Protein AF-A0A6G3RJ62-F1 (afdb_monomer)

Secondary structure (DSSP, 8-state):
--GGGHHHHHHHHHHHHHSPPPPP--S-SSSSS--EEE--B--SSTTSS-B-S-EE---TT--

Radius of gyration: 22.09 Å; Cα contacts (8 Å, |Δi|>4): 47; chains: 1; bounding box: 60×28×32 Å

Structure (mmCIF, N/CA/C/O backbone):
data_AF-A0A6G3RJ62-F1
#
_entry.id   AF-A0A6G3RJ62-F1
#
loop_
_atom_site.group_PDB
_atom_site.id
_atom_site.type_symbol
_atom_site.label_atom_id
_atom_site.label_alt_id
_atom_site.label_comp_id
_atom_site.label_asym_id
_atom_site.label_entity_id
_atom_site.label_seq_id
_atom_site.pdbx_PDB_ins_code
_atom_site.Cartn_x
_atom_site.Cartn_y
_atom_site.Cartn_z
_atom_site.occupancy
_atom_site.B_iso_or_equiv
_atom_site.auth_seq_id
_atom_site.auth_comp_id
_atom_site.auth_asym_id
_atom_site.auth_atom_id
_atom_site.pdbx_PDB_model_num
ATOM 1 N N . MET A 1 1 ? 50.674 -12.997 0.973 1.00 74.50 1 MET A N 1
ATOM 2 C CA . MET A 1 1 ? 49.303 -13.443 1.304 1.00 74.50 1 MET A CA 1
ATOM 3 C C . MET A 1 1 ? 49.211 -13.492 2.819 1.00 74.50 1 MET A C 1
ATOM 5 O O . MET A 1 1 ? 50.102 -14.086 3.407 1.00 74.50 1 MET A O 1
ATOM 9 N N . HIS A 1 2 ? 48.247 -12.814 3.447 1.00 75.12 2 HIS A N 1
ATOM 10 C CA . HIS A 1 2 ? 48.121 -12.755 4.911 1.00 75.12 2 HIS A CA 1
ATOM 11 C C . HIS A 1 2 ? 47.075 -13.786 5.377 1.00 75.12 2 HIS A C 1
ATOM 13 O O . HIS A 1 2 ? 45.887 -13.460 5.376 1.00 75.12 2 HIS A O 1
ATOM 19 N N . PRO A 1 3 ? 47.473 -15.029 5.719 1.00 76.50 3 PRO A N 1
ATOM 20 C CA . PRO A 1 3 ? 46.535 -16.094 6.096 1.00 76.50 3 PRO A CA 1
ATOM 21 C C . PRO A 1 3 ? 45.734 -15.756 7.361 1.00 76.50 3 PRO A C 1
ATOM 23 O O . PRO A 1 3 ? 44.598 -16.196 7.497 1.00 76.50 3 PRO A O 1
ATOM 26 N N . GLU A 1 4 ? 46.270 -14.887 8.219 1.00 86.50 4 GLU A N 1
ATOM 27 C CA . GLU A 1 4 ? 45.611 -14.360 9.424 1.00 86.50 4 GLU A CA 1
ATOM 28 C C . GLU A 1 4 ? 44.281 -13.647 9.137 1.00 86.50 4 GLU A C 1
ATOM 30 O O . GLU A 1 4 ? 43.423 -13.543 10.009 1.00 86.50 4 GLU A O 1
ATOM 35 N N . LEU A 1 5 ? 44.075 -13.170 7.905 1.00 89.19 5 LEU A N 1
ATOM 36 C CA . LEU A 1 5 ? 42.834 -12.509 7.502 1.00 89.19 5 LEU A CA 1
ATOM 37 C C . LEU A 1 5 ? 41.764 -13.496 7.024 1.00 89.19 5 LEU A C 1
ATOM 39 O O . LEU A 1 5 ? 40.603 -13.112 6.896 1.00 89.19 5 LEU A O 1
ATOM 43 N N . LEU A 1 6 ? 42.112 -14.763 6.784 1.00 89.12 6 LEU A N 1
ATOM 44 C CA . LEU A 1 6 ? 41.183 -15.765 6.258 1.00 89.12 6 LEU A CA 1
ATOM 45 C C . LEU A 1 6 ? 40.083 -16.088 7.271 1.00 89.12 6 LEU A C 1
ATOM 47 O O . LEU A 1 6 ? 38.908 -16.082 6.918 1.00 89.12 6 LEU A O 1
ATOM 51 N N . LEU A 1 7 ? 40.452 -16.314 8.533 1.00 91.38 7 LEU A N 1
ATOM 52 C CA . LEU A 1 7 ? 39.505 -16.653 9.593 1.00 91.38 7 LEU A CA 1
ATOM 53 C C . LEU A 1 7 ? 38.505 -15.521 9.913 1.00 91.38 7 LEU A C 1
ATOM 55 O O . LEU A 1 7 ? 37.306 -15.800 9.901 1.00 91.38 7 LEU A O 1
ATOM 59 N N . PRO A 1 8 ? 38.915 -14.254 10.143 1.00 95.12 8 PRO A N 1
ATOM 60 C CA . PRO A 1 8 ? 37.957 -13.173 10.379 1.00 95.12 8 PRO A CA 1
ATOM 61 C C . PRO A 1 8 ? 37.115 -12.856 9.136 1.00 95.12 8 PRO A C 1
ATOM 63 O O . PRO A 1 8 ? 35.943 -12.515 9.275 1.00 95.12 8 PRO A O 1
ATOM 66 N N . THR A 1 9 ? 37.658 -13.023 7.924 1.00 94.19 9 THR A N 1
ATOM 67 C CA . THR A 1 9 ? 36.887 -12.838 6.681 1.00 94.19 9 THR A CA 1
ATOM 68 C C . THR A 1 9 ? 35.834 -13.931 6.518 1.00 94.19 9 THR A C 1
ATOM 70 O O . THR A 1 9 ? 34.678 -13.630 6.235 1.00 94.19 9 THR A O 1
ATOM 73 N N . LEU A 1 10 ? 36.198 -15.196 6.753 1.00 94.81 10 LEU A N 1
ATOM 74 C CA . LEU A 1 10 ? 35.257 -16.315 6.741 1.00 94.81 10 LEU A CA 1
ATOM 75 C C . LEU A 1 10 ? 34.167 -16.124 7.803 1.00 94.81 10 LEU A C 1
ATOM 77 O O . LEU A 1 10 ? 32.992 -16.307 7.502 1.00 94.81 10 LEU A O 1
ATOM 81 N N . ALA A 1 11 ? 34.539 -15.707 9.016 1.00 94.81 11 ALA A N 1
ATOM 82 C CA . ALA A 1 11 ? 33.592 -15.421 10.088 1.00 94.81 11 ALA A CA 1
ATOM 83 C C . ALA A 1 11 ? 32.639 -14.265 9.727 1.00 94.81 11 ALA A C 1
ATOM 85 O O . ALA A 1 11 ? 31.436 -14.391 9.932 1.00 94.81 11 ALA A O 1
ATOM 86 N N . ALA A 1 12 ? 33.133 -13.173 9.134 1.00 93.62 12 ALA A N 1
ATOM 87 C CA . ALA A 1 12 ? 32.304 -12.044 8.702 1.00 93.62 12 ALA A CA 1
ATOM 88 C C . ALA A 1 12 ? 31.352 -12.411 7.551 1.00 93.62 12 ALA A C 1
ATOM 90 O O . ALA A 1 12 ? 30.185 -12.007 7.553 1.00 93.62 12 ALA A O 1
ATOM 91 N N . LEU A 1 13 ? 31.824 -13.207 6.588 1.00 95.69 13 LEU A N 1
ATOM 92 C CA . LEU A 1 13 ? 30.987 -13.742 5.515 1.00 95.69 13 LEU A CA 1
ATOM 93 C C . LEU A 1 13 ? 29.910 -14.665 6.082 1.00 95.69 13 LEU A C 1
ATOM 95 O O . LEU A 1 13 ? 28.744 -14.514 5.733 1.00 95.69 13 LEU A O 1
ATOM 99 N N . LEU A 1 14 ? 30.278 -15.559 7.000 1.00 95.81 14 LEU A N 1
ATOM 100 C CA . LEU A 1 14 ? 29.344 -16.461 7.661 1.00 95.81 14 LEU A CA 1
ATOM 101 C C . LEU A 1 14 ? 28.284 -15.691 8.461 1.00 95.81 14 LEU A C 1
ATOM 103 O O . LEU A 1 14 ? 27.104 -15.996 8.337 1.00 95.81 14 LEU A O 1
ATOM 107 N N . VAL A 1 15 ? 28.673 -14.660 9.218 1.00 94.69 15 VAL A N 1
ATOM 108 C CA . VAL A 1 15 ? 27.734 -13.782 9.940 1.00 94.69 15 VAL A CA 1
ATOM 109 C C . VAL A 1 15 ? 26.801 -13.061 8.973 1.00 94.69 15 VAL A C 1
ATOM 111 O O . VAL A 1 15 ? 25.604 -13.015 9.220 1.00 94.69 15 VAL A O 1
ATOM 114 N N . THR A 1 16 ? 27.312 -12.545 7.856 1.00 91.88 16 THR A N 1
ATOM 115 C CA . THR A 1 16 ? 26.484 -11.873 6.840 1.00 91.88 16 THR A CA 1
ATOM 116 C C . THR A 1 16 ? 25.489 -12.840 6.195 1.00 91.88 16 THR A C 1
ATOM 118 O O . THR A 1 16 ? 24.349 -12.469 5.935 1.00 91.88 16 THR A O 1
ATOM 121 N N . PHE A 1 17 ? 25.906 -14.084 5.953 1.00 91.25 17 PHE A N 1
ATOM 122 C CA . PHE A 1 17 ? 25.087 -15.106 5.300 1.00 91.25 17 PHE A CA 1
ATOM 123 C C . PHE A 1 17 ? 24.041 -15.725 6.234 1.00 91.25 17 PHE A C 1
ATOM 125 O O . PHE A 1 17 ? 22.954 -16.088 5.793 1.00 91.25 17 PHE A O 1
ATOM 132 N N . LEU A 1 18 ? 24.381 -15.874 7.517 1.00 93.75 18 LEU A N 1
ATOM 133 C CA . LEU A 1 18 ? 23.513 -16.456 8.541 1.00 93.75 18 LEU A CA 1
ATOM 134 C C . LEU A 1 18 ? 22.681 -15.413 9.294 1.00 93.75 18 LEU A C 1
ATOM 136 O O . LEU A 1 18 ? 21.793 -15.795 10.057 1.00 93.75 18 LEU A O 1
ATOM 140 N N . ALA A 1 19 ? 22.960 -14.118 9.124 1.00 90.50 19 ALA A N 1
ATOM 141 C CA . ALA A 1 19 ? 22.148 -13.072 9.722 1.00 90.50 19 ALA A CA 1
ATOM 142 C C . ALA A 1 19 ? 20.705 -13.199 9.207 1.00 90.50 19 ALA A C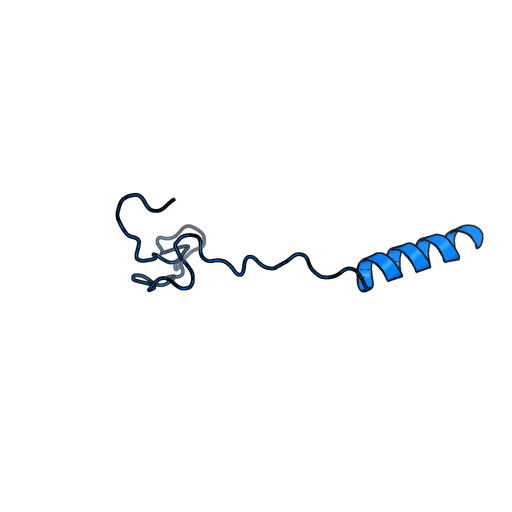 1
ATOM 144 O O . ALA A 1 19 ? 20.491 -13.286 7.993 1.00 90.50 19 ALA A O 1
ATOM 145 N N . PRO A 1 20 ? 19.698 -13.203 10.098 1.00 86.75 20 PRO A N 1
ATOM 146 C CA . PRO A 1 20 ? 18.317 -13.157 9.654 1.00 86.75 20 PRO A CA 1
ATOM 147 C C . PRO A 1 20 ? 18.116 -11.882 8.834 1.00 86.75 20 PRO A C 1
ATOM 149 O O . PRO A 1 20 ? 18.585 -10.807 9.218 1.00 86.75 20 PRO A O 1
ATOM 152 N N . ALA A 1 21 ? 17.411 -12.001 7.707 1.00 82.38 21 ALA A N 1
ATOM 153 C CA . ALA A 1 21 ? 16.995 -10.825 6.961 1.00 82.38 21 ALA A CA 1
ATOM 154 C C . ALA A 1 21 ? 16.245 -9.877 7.916 1.00 82.38 21 ALA A C 1
ATOM 156 O O . ALA A 1 21 ? 15.468 -10.358 8.754 1.00 82.38 21 ALA A O 1
ATOM 157 N N . PRO A 1 22 ? 16.455 -8.550 7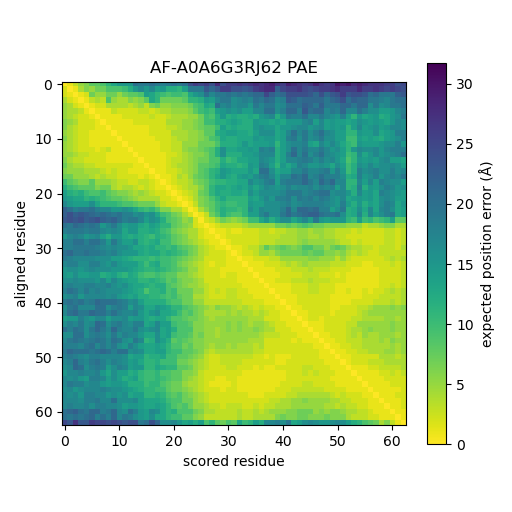.818 1.00 78.62 22 PRO A N 1
ATOM 158 C CA . PRO A 1 22 ? 15.616 -7.620 8.553 1.00 78.62 22 PRO A CA 1
ATOM 159 C C . PRO A 1 22 ? 14.154 -7.933 8.213 1.00 78.62 22 PRO A C 1
ATOM 161 O O . PRO A 1 22 ? 13.872 -8.318 7.071 1.00 78.62 22 PRO A O 1
ATOM 164 N N . PRO A 1 23 ? 13.224 -7.803 9.172 1.00 77.06 23 PRO A N 1
ATOM 165 C CA . PRO A 1 23 ? 11.822 -8.032 8.881 1.00 77.06 23 PRO A CA 1
ATOM 166 C C . PRO A 1 23 ? 11.442 -7.150 7.692 1.00 77.06 23 PRO A C 1
ATOM 168 O O . PRO A 1 23 ? 11.564 -5.926 7.745 1.00 77.06 23 PRO A O 1
ATOM 171 N N . THR A 1 24 ? 11.008 -7.772 6.594 1.00 76.38 24 THR A N 1
ATOM 172 C CA . THR A 1 24 ? 10.288 -7.044 5.548 1.00 76.38 24 THR A CA 1
ATOM 173 C C . THR A 1 24 ? 9.160 -6.292 6.231 1.00 76.38 24 THR A C 1
ATOM 175 O O . THR A 1 24 ? 8.545 -6.866 7.131 1.00 76.38 24 THR A O 1
ATOM 178 N N . ALA A 1 25 ? 8.880 -5.051 5.823 1.00 69.62 25 ALA A N 1
ATOM 179 C CA . ALA A 1 25 ? 7.698 -4.330 6.281 1.00 69.62 25 ALA A CA 1
ATOM 180 C C . ALA A 1 25 ? 6.454 -5.181 5.967 1.00 69.62 25 ALA A C 1
ATOM 182 O O . ALA A 1 25 ? 5.935 -5.182 4.855 1.00 69.62 25 ALA A O 1
ATOM 183 N N . SER A 1 26 ? 6.057 -5.995 6.939 1.00 71.69 26 SER A N 1
AT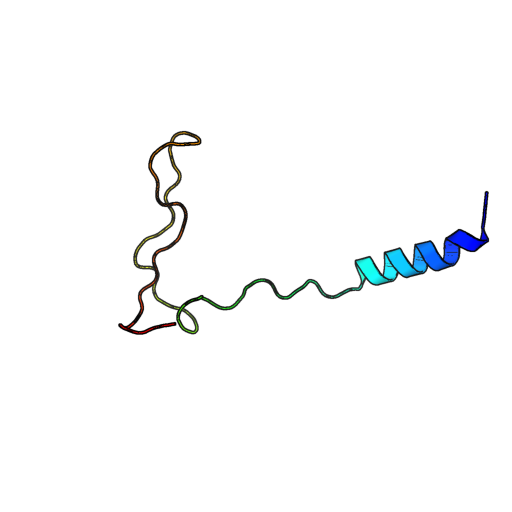OM 184 C CA . SER A 1 26 ? 4.947 -6.943 6.874 1.00 71.69 26 SER A CA 1
ATOM 185 C C . SER A 1 26 ? 3.680 -6.327 7.453 1.00 71.69 26 SER A C 1
ATOM 187 O O . SER A 1 26 ? 2.592 -6.882 7.314 1.00 71.69 26 SER A O 1
ATOM 189 N N . THR A 1 27 ? 3.825 -5.171 8.098 1.00 85.56 27 THR A N 1
ATOM 190 C CA . THR A 1 27 ? 2.744 -4.374 8.650 1.00 85.56 27 THR A CA 1
ATOM 191 C C . THR A 1 27 ? 2.272 -3.363 7.622 1.00 85.56 27 THR A C 1
ATOM 193 O O . THR A 1 27 ? 3.064 -2.619 7.043 1.00 85.56 27 THR A O 1
ATOM 196 N N . TRP A 1 28 ? 0.960 -3.312 7.431 1.00 90.12 28 TRP A N 1
ATOM 197 C CA . TRP A 1 28 ? 0.331 -2.228 6.697 1.00 90.12 28 TRP A CA 1
ATOM 198 C C . TRP A 1 28 ? 0.386 -0.941 7.526 1.00 90.12 28 TRP A C 1
ATOM 200 O O . TRP A 1 28 ? 0.349 -1.014 8.755 1.00 90.12 28 TRP A O 1
ATOM 210 N N . PRO A 1 29 ? 0.454 0.237 6.882 1.00 90.19 29 PRO A N 1
ATOM 211 C CA . PRO A 1 29 ? 0.506 1.507 7.603 1.00 90.19 29 PRO A CA 1
ATOM 212 C C . PRO A 1 29 ? -0.797 1.798 8.360 1.00 90.19 29 PRO A C 1
ATOM 214 O O . PRO A 1 29 ? -0.766 2.496 9.359 1.00 90.19 29 PRO A O 1
ATOM 217 N N . VAL A 1 30 ? -1.930 1.223 7.932 1.00 92.94 30 VAL A N 1
ATOM 218 C CA . VAL A 1 30 ? -3.235 1.398 8.585 1.00 92.94 30 VAL A CA 1
ATOM 219 C C . VAL A 1 30 ? -3.892 0.045 8.879 1.00 92.94 30 VAL A C 1
ATOM 221 O O . VAL A 1 30 ? -4.450 -0.608 8.002 1.00 92.94 30 VAL A O 1
ATOM 224 N N . GLY A 1 31 ? -3.834 -0.397 10.137 1.00 88.38 31 GLY A N 1
ATOM 225 C CA . GLY A 1 31 ? -4.436 -1.659 10.587 1.00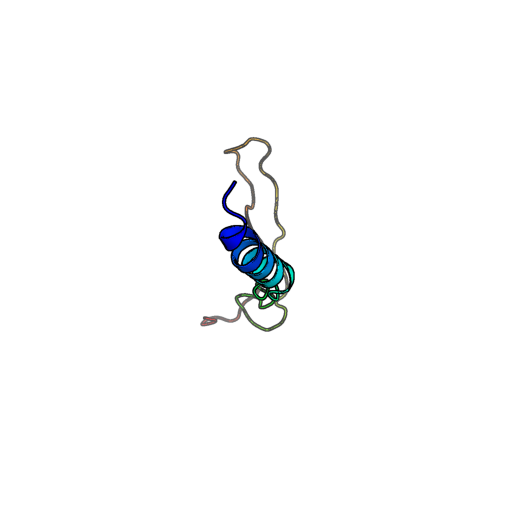 88.38 31 GLY A CA 1
ATOM 226 C C . GLY A 1 31 ? -3.715 -2.928 10.103 1.00 88.38 31 GLY A C 1
ATOM 227 O O . GLY A 1 31 ? -2.644 -2.881 9.510 1.00 88.38 31 GLY A O 1
ATOM 228 N N . ALA A 1 32 ? -4.295 -4.100 10.385 1.00 89.44 32 ALA A N 1
ATOM 229 C CA . ALA A 1 32 ? -3.631 -5.386 10.132 1.00 89.44 32 ALA A CA 1
ATOM 230 C C . ALA A 1 32 ? -3.663 -5.832 8.659 1.00 89.44 32 ALA A C 1
ATOM 232 O O . ALA A 1 32 ? -2.726 -6.475 8.195 1.00 89.44 32 ALA A O 1
ATOM 233 N N . ARG A 1 33 ? -4.747 -5.530 7.929 1.00 90.75 33 ARG A N 1
ATOM 234 C CA . ARG A 1 33 ? -4.897 -5.804 6.489 1.00 90.75 33 ARG A CA 1
ATOM 235 C C . ARG A 1 33 ? -6.021 -4.939 5.896 1.00 90.75 33 ARG A C 1
ATOM 237 O O . ARG A 1 33 ? -7.131 -5.436 5.695 1.00 90.75 33 ARG A O 1
ATOM 244 N N . PRO A 1 34 ? -5.777 -3.640 5.689 1.00 93.44 34 PRO A N 1
ATOM 245 C CA . PRO A 1 34 ? -6.798 -2.718 5.219 1.00 93.44 34 PRO A CA 1
ATOM 246 C C . PRO A 1 34 ? -7.243 -3.058 3.787 1.00 93.44 34 PRO A C 1
ATOM 248 O O . PRO A 1 34 ? -6.435 -3.534 2.982 1.00 93.44 34 PRO A O 1
ATOM 251 N N . PRO A 1 35 ? -8.513 -2.794 3.434 1.00 96.44 35 PRO A N 1
ATOM 252 C CA . PRO A 1 35 ? -8.968 -2.866 2.054 1.00 96.44 35 PRO A CA 1
ATOM 253 C C . PRO A 1 35 ? -8.177 -1.911 1.156 1.00 96.44 35 PRO A C 1
ATOM 255 O O . PRO A 1 35 ? -8.025 -0.731 1.473 1.00 96.44 35 PRO A O 1
ATOM 258 N N . VAL A 1 36 ? -7.730 -2.410 0.005 1.00 96.50 36 VAL A N 1
ATOM 259 C CA . VAL A 1 36 ? -7.179 -1.571 -1.063 1.00 96.50 36 VAL A CA 1
ATOM 260 C C . VAL A 1 36 ? -8.349 -0.986 -1.843 1.00 96.50 36 VAL A C 1
ATOM 262 O O . VAL A 1 36 ? -9.089 -1.724 -2.490 1.00 96.50 36 VAL A O 1
ATOM 265 N N . VAL A 1 37 ? -8.519 0.331 -1.786 1.00 97.25 37 VAL A N 1
ATOM 266 C CA . VAL A 1 37 ? -9.585 1.033 -2.523 1.00 97.25 37 VAL A CA 1
ATOM 267 C C . VAL A 1 37 ? -9.110 1.515 -3.889 1.00 97.25 37 VAL A C 1
ATOM 269 O O . VAL A 1 37 ? -9.921 1.714 -4.792 1.00 97.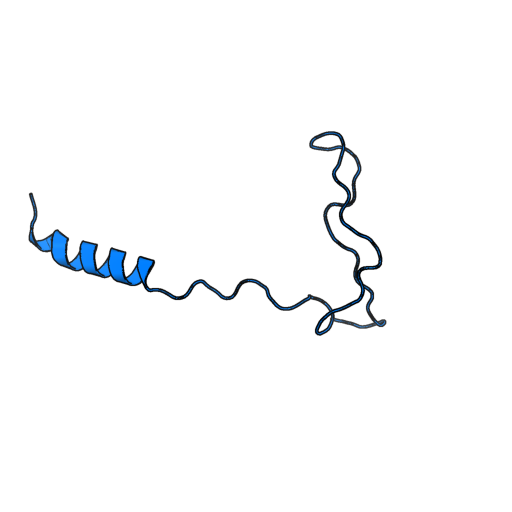25 37 VAL A O 1
ATOM 272 N N . ARG A 1 38 ? -7.790 1.638 -4.070 1.00 97.19 38 ARG A N 1
ATOM 273 C CA . ARG A 1 38 ? -7.174 1.910 -5.367 1.00 97.19 38 ARG A CA 1
ATOM 274 C C . ARG A 1 38 ? -5.839 1.194 -5.503 1.00 97.19 38 ARG A C 1
ATOM 276 O O . ARG A 1 38 ? -4.947 1.347 -4.672 1.00 97.19 38 ARG A O 1
ATOM 283 N N . GLY A 1 39 ? -5.706 0.422 -6.577 1.00 96.31 39 GLY A N 1
ATOM 284 C CA . GLY A 1 39 ? -4.469 -0.276 -6.907 1.00 96.31 39 GLY A CA 1
ATOM 285 C C . GLY A 1 39 ? -3.399 0.642 -7.497 1.00 96.31 39 GLY A C 1
ATOM 286 O O . GLY A 1 39 ? -3.666 1.776 -7.897 1.00 96.31 39 GLY A O 1
ATOM 287 N N . TRP A 1 40 ? -2.184 0.113 -7.588 1.00 96.25 40 TRP A N 1
ATOM 288 C CA . TRP A 1 40 ? -1.100 0.732 -8.343 1.00 96.25 40 TRP A CA 1
ATOM 289 C C . TRP A 1 40 ? -1.440 0.791 -9.836 1.00 96.25 40 TRP A C 1
ATOM 291 O O . TRP A 1 40 ? -2.028 -0.138 -10.391 1.00 96.25 40 TRP A O 1
ATOM 301 N N . SER A 1 41 ? -1.047 1.882 -10.488 1.00 96.19 41 SER A N 1
ATOM 302 C CA . SER A 1 41 ? -1.206 2.080 -11.927 1.00 96.19 41 SER A CA 1
ATOM 303 C C . SER A 1 41 ? 0.106 2.615 -12.498 1.00 96.19 41 SER A C 1
ATOM 305 O O . SER A 1 41 ? 0.481 3.744 -12.157 1.00 96.19 41 SER A O 1
ATOM 307 N N . PRO A 1 42 ? 0.794 1.865 -13.376 1.00 95.00 42 PRO A N 1
ATOM 308 C CA . PRO A 1 42 ? 2.051 2.313 -13.952 1.00 95.00 42 PRO A CA 1
ATOM 309 C C . PRO A 1 42 ? 1.842 3.566 -14.799 1.00 95.00 42 PRO A C 1
ATOM 311 O O . PRO A 1 42 ? 0.843 3.657 -15.517 1.00 95.00 42 PRO A O 1
ATOM 314 N N . PRO A 1 43 ? 2.789 4.513 -14.775 1.00 95.06 43 PRO A N 1
ATOM 315 C CA . PRO A 1 43 ? 2.810 5.568 -15.766 1.00 95.06 43 PRO A CA 1
ATOM 316 C C . PRO A 1 43 ? 3.314 5.025 -17.110 1.00 95.06 43 PRO A C 1
ATOM 318 O O . PRO A 1 43 ? 4.242 4.219 -17.160 1.00 95.06 43 PRO A O 1
ATOM 321 N N . ALA A 1 44 ? 2.725 5.497 -18.212 1.00 95.56 44 ALA A N 1
ATOM 322 C CA . ALA A 1 44 ? 3.127 5.097 -19.568 1.00 95.56 44 ALA A CA 1
ATOM 323 C C . ALA A 1 44 ? 4.537 5.592 -19.956 1.00 95.56 44 ALA A C 1
ATOM 325 O O . ALA A 1 44 ? 5.158 5.063 -20.872 1.00 95.56 44 ALA A O 1
ATOM 326 N N . THR A 1 45 ? 5.048 6.608 -19.257 1.00 95.81 45 THR A N 1
ATOM 327 C CA . THR A 1 45 ? 6.412 7.135 -19.397 1.00 95.81 45 THR A CA 1
ATOM 328 C C . THR A 1 45 ? 7.042 7.299 -18.015 1.00 95.81 45 THR A C 1
ATOM 330 O O . THR A 1 45 ? 6.333 7.350 -17.011 1.00 95.81 45 THR A O 1
ATOM 333 N N . ALA A 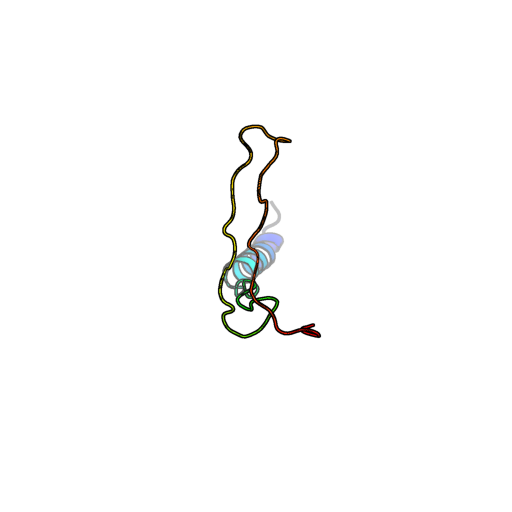1 46 ? 8.372 7.424 -17.934 1.00 93.94 46 ALA A N 1
ATOM 334 C CA . ALA A 1 46 ? 9.092 7.487 -16.654 1.00 93.94 46 ALA A CA 1
ATOM 335 C C . ALA A 1 46 ? 8.531 8.542 -15.675 1.00 93.94 46 ALA A C 1
ATOM 337 O O . ALA A 1 46 ? 8.428 8.280 -14.473 1.00 93.94 46 ALA A O 1
ATOM 338 N N . TYR A 1 47 ? 8.094 9.693 -16.196 1.00 93.75 47 TYR A N 1
ATOM 339 C CA . TYR A 1 47 ? 7.516 10.808 -15.432 1.00 93.75 47 TYR A CA 1
ATOM 340 C C . TYR A 1 47 ? 6.033 11.057 -15.741 1.00 93.75 47 TYR A C 1
ATOM 342 O O . TYR A 1 47 ? 5.483 12.078 -15.338 1.00 93.75 47 TYR A O 1
ATOM 350 N N . GLY A 1 48 ? 5.385 10.137 -16.456 1.00 94.94 48 GLY A N 1
ATOM 351 C CA . GLY A 1 48 ? 3.974 10.242 -16.802 1.00 94.94 48 GLY A CA 1
ATOM 352 C C . GLY A 1 48 ? 3.060 10.141 -15.582 1.00 94.94 48 GLY A C 1
ATOM 353 O O . GLY A 1 48 ? 3.470 9.731 -14.490 1.00 94.94 48 GLY A O 1
ATOM 354 N N . ALA A 1 49 ? 1.794 10.496 -15.789 1.00 94.88 49 ALA A N 1
ATOM 355 C CA . ALA A 1 49 ? 0.758 10.307 -14.786 1.00 94.88 49 ALA A CA 1
ATOM 356 C C . ALA A 1 49 ? 0.526 8.812 -14.519 1.00 94.88 49 ALA A C 1
ATOM 358 O O . ALA A 1 49 ? 0.587 7.985 -15.427 1.00 94.88 49 ALA A O 1
ATOM 359 N N . GLY A 1 50 ? 0.248 8.477 -13.264 1.00 94.06 50 GLY A N 1
ATOM 360 C CA . GLY A 1 50 ? 0.006 7.120 -12.793 1.00 94.06 50 GLY A CA 1
ATOM 361 C C . GLY A 1 50 ? -0.225 7.123 -11.286 1.00 94.06 50 GLY A C 1
ATOM 362 O O . GLY A 1 50 ? -0.031 8.142 -10.620 1.00 94.06 50 GLY A O 1
ATOM 363 N N . HIS A 1 51 ? -0.629 5.982 -10.743 1.00 96.69 51 HIS A N 1
ATOM 364 C CA . HIS A 1 51 ? -0.818 5.803 -9.310 1.00 96.69 51 HIS A CA 1
ATOM 365 C C . HIS A 1 51 ? 0.374 5.022 -8.753 1.00 96.69 51 HIS A C 1
ATOM 367 O O . HIS A 1 51 ? 0.477 3.814 -8.946 1.00 96.69 51 HIS A O 1
ATOM 373 N N . ARG A 1 52 ? 1.323 5.730 -8.128 1.00 94.00 52 ARG A N 1
ATOM 374 C CA . ARG A 1 52 ? 2.644 5.193 -7.734 1.00 94.00 52 ARG A CA 1
ATOM 375 C C . ARG A 1 52 ? 2.614 4.336 -6.460 1.00 94.00 52 ARG A C 1
ATOM 377 O O . ARG A 1 52 ? 3.658 3.837 -6.059 1.00 94.00 52 ARG A O 1
ATOM 384 N N . GLY A 1 53 ? 1.448 4.156 -5.850 1.00 93.50 53 GLY A N 1
ATOM 385 C CA . GLY A 1 53 ? 1.249 3.371 -4.635 1.00 93.50 53 GLY A CA 1
ATOM 386 C C . GLY A 1 53 ? -0.118 2.696 -4.620 1.00 93.50 53 GLY A C 1
ATOM 387 O O . GLY A 1 53 ? -0.763 2.563 -5.659 1.00 93.50 53 GLY A O 1
ATOM 388 N N . VAL A 1 54 ? -0.550 2.265 -3.440 1.00 95.50 54 VAL A N 1
ATOM 389 C CA . VAL A 1 54 ? -1.905 1.762 -3.192 1.00 95.50 54 VAL A CA 1
ATOM 390 C C . VAL A 1 54 ? -2.616 2.704 -2.232 1.00 95.50 54 VAL A C 1
ATOM 392 O O . VAL A 1 54 ? -2.000 3.175 -1.279 1.00 95.50 54 VAL A O 1
ATOM 395 N N . ASP A 1 55 ? -3.904 2.939 -2.465 1.00 95.81 55 ASP A N 1
ATOM 396 C CA . ASP A 1 55 ? -4.746 3.665 -1.517 1.00 95.81 55 ASP A CA 1
ATOM 397 C C . ASP A 1 55 ? -5.451 2.649 -0.628 1.00 95.81 55 ASP A C 1
ATOM 399 O O . ASP A 1 55 ? -6.062 1.688 -1.115 1.00 95.81 55 ASP A O 1
ATOM 403 N N . LEU A 1 56 ? -5.367 2.868 0.679 1.00 95.62 56 LEU A N 1
ATOM 404 C CA . LEU A 1 56 ? -5.904 1.980 1.699 1.00 95.62 56 LEU A CA 1
ATOM 405 C C . LEU A 1 56 ? -7.072 2.667 2.401 1.00 95.62 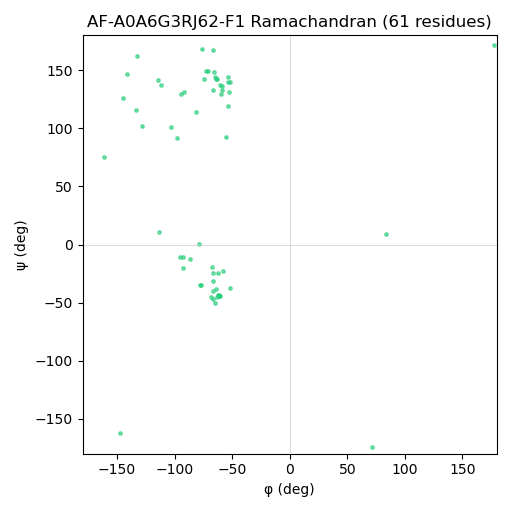56 LEU A C 1
ATOM 407 O O . LEU A 1 56 ? -6.995 3.850 2.731 1.00 95.62 56 LEU A O 1
ATOM 411 N N . ALA A 1 57 ? -8.149 1.928 2.649 1.00 96.62 57 ALA A N 1
ATOM 412 C CA . ALA A 1 57 ? -9.223 2.427 3.495 1.00 96.62 57 ALA A CA 1
ATOM 413 C C . ALA A 1 57 ? -8.722 2.587 4.940 1.00 96.62 57 ALA A C 1
ATOM 415 O O . ALA A 1 57 ? -8.120 1.670 5.501 1.00 96.62 57 ALA A O 1
ATOM 416 N N . ALA A 1 58 ? -9.020 3.735 5.545 1.00 95.62 58 ALA A N 1
ATOM 417 C CA . ALA A 1 58 ? -8.681 4.052 6.925 1.00 95.62 58 ALA A CA 1
ATOM 418 C C . ALA A 1 58 ? 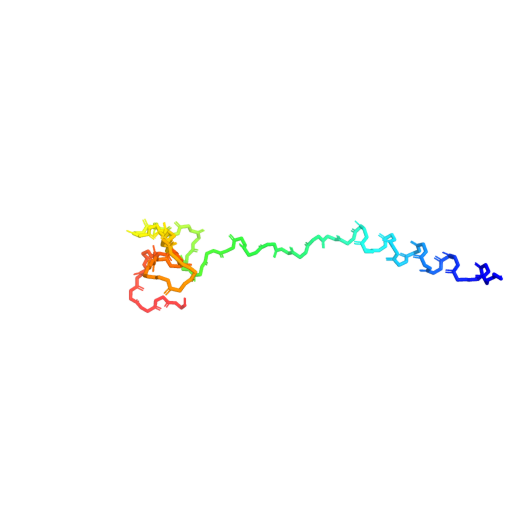-9.826 4.828 7.586 1.00 95.62 58 ALA A C 1
ATOM 420 O O . ALA A 1 58 ? -10.524 5.606 6.930 1.00 95.62 58 ALA A O 1
ATOM 421 N N . ALA A 1 59 ? -10.023 4.626 8.889 1.00 94.12 59 ALA A N 1
ATOM 422 C CA . ALA A 1 59 ? -10.945 5.452 9.662 1.00 94.12 59 ALA A CA 1
ATOM 423 C C . ALA A 1 59 ? -10.336 6.853 9.884 1.00 94.12 59 ALA A C 1
ATOM 425 O O . ALA A 1 59 ? -9.108 6.960 10.000 1.00 94.12 59 ALA 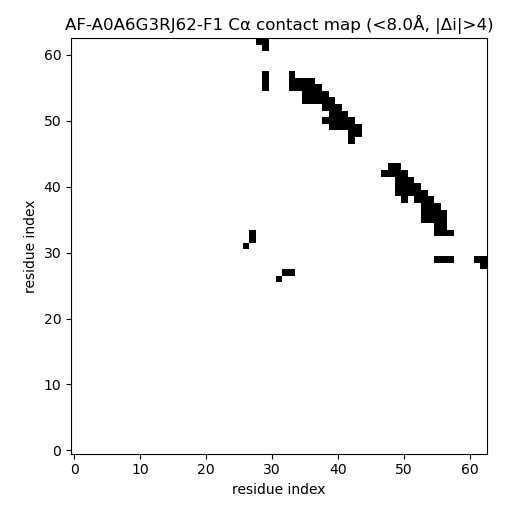A O 1
ATOM 426 N N . PRO A 1 60 ? -11.149 7.923 9.989 1.00 94.62 60 PRO A N 1
ATOM 427 C CA . PRO A 1 60 ? -10.648 9.242 10.364 1.00 94.62 60 PRO A CA 1
ATOM 428 C C . PRO A 1 60 ? -9.827 9.187 11.660 1.00 94.62 60 PRO A C 1
ATOM 430 O O . PRO A 1 60 ? -10.262 8.595 12.644 1.00 94.62 60 PRO A O 1
ATOM 433 N N . GLY A 1 61 ? -8.638 9.796 11.648 1.00 92.62 61 GLY A N 1
ATOM 434 C CA . GLY A 1 61 ? -7.711 9.776 12.785 1.00 92.62 61 GLY A CA 1
ATOM 435 C C . GLY A 1 61 ? -6.815 8.534 12.889 1.00 92.62 61 GLY A C 1
ATOM 436 O O . GLY A 1 61 ? -6.131 8.387 13.897 1.00 92.62 61 GLY A O 1
ATOM 437 N N . SER A 1 62 ? -6.794 7.653 11.881 1.00 89.44 62 SER A N 1
ATOM 438 C CA . SER A 1 62 ? -5.765 6.601 11.794 1.00 89.44 62 SER A CA 1
ATOM 439 C C . SER A 1 62 ? -4.366 7.230 11.691 1.00 89.44 62 SER A C 1
ATOM 441 O O . SER A 1 62 ? -4.203 8.223 10.980 1.00 89.44 62 SER A O 1
ATOM 443 N N . ALA A 1 63 ? -3.406 6.669 12.435 1.00 70.19 63 ALA A N 1
ATOM 444 C CA . ALA A 1 63 ? -2.019 7.136 12.533 1.00 70.19 63 ALA A CA 1
ATOM 445 C C . ALA A 1 63 ? -1.166 6.754 11.317 1.00 70.19 63 ALA A C 1
ATOM 447 O O . ALA A 1 63 ? -1.478 5.714 10.693 1.00 70.19 63 ALA A O 1
#

Sequence (63 aa):
MHPELLLPTLAALLVTFLAPAPPTASTWPVGARPPVVRGWSPPATAYGAGHRGVDLAAAPGSA

Solvent-accessible surface area (backbone atoms only — not comparable to full-atom values): 4178 Å² total; per-residue (Å²): 135,71,70,83,53,50,61,61,49,52,50,51,50,48,50,64,70,68,47,77,76,75,81,67,87,78,68,50,80,49,61,86,77,48,56,71,78,35,72,64,36,81,39,93,42,101,85,45,75,58,38,94,52,68,43,62,54,72,63,94,87,67,111

Foldseek 3Di:
DPVVVVVVVVVVVVCVVPPPDDDDCCDDQADRDFDFPAQWFDAPDPPHDTRHHTDGDHDPPTD

Mean predicted aligned error: 9.26 Å

pLDDT: mean 90.56, std 7.34, range [69.62, 97.25]